Protein AF-C3YLA0-F1 (afdb_monomer)

InterPro domains:
  IPR001841 Zinc finger, RING-type [PS50089] (20-59)
  IPR001841 Zinc finger, RING-type [SM00184] (20-58)
  IPR013083 Zinc finger, RING/FYVE/PHD-type [G3DSA:3.30.40.10] (1-67)
  IPR017907 Zinc finger, RING-type, conserved site [PS00518] (35-44)
  IPR027370 Zinc finger, RING-type, eukaryotic [PF13445] (20-56)
  IPR047153 TRIM45/56/19-like [PTHR25462] (14-68)

Solvent-accessible surface area (backbone atoms only — not comparable to full-atom values): 4598 Å² total; per-residue (Å²): 141,84,82,93,84,89,85,86,82,83,80,73,73,67,70,71,77,50,41,12,89,82,82,70,40,70,53,53,67,64,42,73,44,98,83,76,47,62,32,23,47,65,59,52,51,57,46,37,74,77,46,77,38,54,38,89,88,76,65,45,78,43,83,72,83,81,75,127

Foldseek 3Di:
DDDDDDPPDPPPPPPCVQAAPQPRHGADCWDQFPVRDTHHPVSQVVCVVVPFSADPVPRDTGPDPPPD

Organism: Branchiostoma floridae (NCBI:txid7739)

Mean predicted aligned error: 11.19 Å

Sequence (68 aa):
MASATEQSFKQKILEEDLCCGICQETFRRPKALPCLHTFCEECLTETANLGDLCCPLCRREVPLPTDG

Nearest PDB structures (foldseek):
  8smz-assembly1_K  TM=9.227E-01  e=1.174E-04  Homo sapiens
  3fl2-assembly1_A  TM=9.336E-01  e=1.177E-03  Homo sapiens
  7l3l-assembly2_D  TM=8.566E-01  e=2.600E-03  Homo sapiens
  5vo0-assembly1_A  TM=8.108E-01  e=4.305E-03  Danio rerio
  5vo0-assembly1_D  TM=8.129E-01  e=7.128E-03  Danio rerio

pLDDT: mean 74.64, std 13.81, range [41.72, 90.62]

Radius of gyration: 17.69 Å; Cα contacts (8 Å, |Δi|>4): 69; chains: 1; bounding box: 38×19×64 Å

Secondary structure (DSSP, 8-state):
-----S--SSSSSSSSTTB-TTT-SB-SSEEE-TTS-EEEHHHHHHHHHTSS-B-TTT--B-------

Structure (mmCIF, N/CA/C/O backbone):
data_AF-C3YLA0-F1
#
_entry.id   AF-C3YLA0-F1
#
loop_
_atom_site.group_PDB
_atom_site.id
_atom_site.type_symbol
_atom_site.label_atom_id
_atom_site.label_alt_id
_atom_site.label_comp_id
_atom_site.label_asym_id
_atom_site.label_entity_id
_atom_site.label_seq_id
_atom_site.pdbx_PDB_ins_code
_atom_site.Cartn_x
_atom_site.Cartn_y
_atom_site.Cartn_z
_atom_site.occupancy
_atom_site.B_iso_or_equiv
_atom_site.auth_seq_id
_atom_site.auth_comp_id
_atom_site.auth_asym_id
_atom_site.auth_atom_id
_atom_site.pdbx_PDB_model_num
ATOM 1 N N . MET A 1 1 ? -27.353 -3.399 42.412 1.00 64.75 1 MET A N 1
ATOM 2 C CA . MET A 1 1 ? -25.910 -3.348 42.101 1.00 64.75 1 MET A CA 1
ATOM 3 C C . MET A 1 1 ? -25.572 -4.580 41.282 1.00 64.75 1 MET A C 1
ATOM 5 O O . MET A 1 1 ? -25.576 -5.663 41.847 1.00 64.75 1 MET A O 1
ATOM 9 N N . ALA A 1 2 ? -25.382 -4.440 39.970 1.00 52.22 2 ALA A N 1
ATOM 10 C CA . ALA A 1 2 ? -24.892 -5.519 39.117 1.00 52.22 2 ALA A CA 1
ATOM 11 C C . ALA A 1 2 ? -24.165 -4.918 37.904 1.00 52.22 2 ALA A C 1
ATOM 13 O O . ALA A 1 2 ? -24.776 -4.249 37.077 1.00 52.22 2 ALA A O 1
ATOM 14 N N . SER A 1 3 ? -22.856 -5.164 37.884 1.00 52.16 3 SER A N 1
ATOM 15 C CA . SER A 1 3 ? -22.025 -5.380 36.698 1.00 52.16 3 SER A CA 1
ATOM 16 C C . SER A 1 3 ? -21.785 -4.211 35.741 1.00 52.16 3 SER A C 1
ATOM 18 O O . SER A 1 3 ? -22.235 -4.191 34.601 1.00 52.16 3 SER A O 1
ATOM 20 N N . ALA A 1 4 ? -20.925 -3.294 36.183 1.00 67.88 4 ALA A N 1
ATOM 21 C CA . ALA A 1 4 ? -19.959 -2.666 35.292 1.00 67.88 4 ALA A CA 1
ATOM 22 C C . ALA A 1 4 ? -18.855 -3.694 34.996 1.00 67.88 4 ALA A C 1
ATOM 24 O O . ALA A 1 4 ? -18.140 -4.029 35.930 1.00 67.88 4 ALA A O 1
ATOM 25 N N . THR A 1 5 ? -18.776 -4.214 33.762 1.00 70.44 5 THR A N 1
ATOM 26 C CA . THR A 1 5 ? -17.558 -4.670 33.037 1.00 70.44 5 THR A CA 1
ATOM 27 C C . THR A 1 5 ? -17.912 -5.663 31.916 1.00 70.44 5 THR A C 1
ATOM 29 O O . THR A 1 5 ? -17.476 -6.805 31.943 1.00 70.44 5 THR A O 1
ATOM 32 N N . GLU A 1 6 ? -18.673 -5.252 30.901 1.00 61.59 6 GLU A N 1
ATOM 33 C CA . GLU A 1 6 ? -18.783 -6.021 29.640 1.00 61.59 6 GLU A CA 1
ATOM 34 C C . GLU A 1 6 ? -18.787 -5.094 28.417 1.00 61.59 6 GLU A C 1
ATOM 36 O O . GLU A 1 6 ? -19.501 -5.288 27.438 1.00 61.59 6 GLU A O 1
ATOM 41 N N . GLN A 1 7 ? -17.993 -4.024 28.476 1.00 60.16 7 GLN A N 1
ATOM 42 C CA . GLN A 1 7 ? -17.982 -3.005 27.429 1.00 60.16 7 GLN A CA 1
ATOM 43 C C . GLN A 1 7 ? -16.557 -2.535 27.136 1.00 60.16 7 GLN A C 1
ATOM 45 O O . GLN A 1 7 ? -16.256 -1.353 27.186 1.00 60.16 7 GLN A O 1
ATOM 50 N N . SER A 1 8 ? -15.641 -3.473 26.884 1.00 61.12 8 SER A N 1
ATOM 51 C CA . SER A 1 8 ? -14.289 -3.125 26.425 1.00 61.12 8 SER A CA 1
ATOM 52 C C . SER A 1 8 ? -13.616 -4.279 25.676 1.00 61.12 8 SER A C 1
ATOM 54 O O . SER A 1 8 ? -12.586 -4.798 26.088 1.00 61.12 8 SER A O 1
ATOM 56 N N . PHE A 1 9 ? -14.226 -4.736 24.578 1.00 59.34 9 PHE A N 1
ATOM 57 C CA . PHE A 1 9 ? -13.524 -5.599 23.608 1.00 59.34 9 PHE A CA 1
ATOM 58 C C . PHE A 1 9 ? -13.877 -5.314 22.138 1.00 59.34 9 PHE A C 1
ATOM 60 O O . PHE A 1 9 ? -13.414 -6.008 21.242 1.00 59.34 9 PHE A O 1
ATOM 67 N N . LYS A 1 10 ? -14.679 -4.278 21.853 1.00 53.75 10 LYS A N 1
ATOM 68 C CA . LYS A 1 10 ? -15.114 -3.944 20.482 1.00 53.75 10 LYS A CA 1
ATOM 69 C C . LYS A 1 10 ? -14.492 -2.679 19.888 1.00 53.75 10 LYS A C 1
ATOM 71 O O . LYS A 1 10 ? -14.838 -2.328 18.770 1.00 53.75 10 LYS A O 1
ATOM 76 N N . GLN A 1 11 ? -13.592 -1.998 20.599 1.00 54.38 11 GLN A N 1
ATOM 77 C CA . GLN A 1 11 ? -13.074 -0.699 20.144 1.00 54.38 11 GLN A CA 1
ATOM 78 C C . GLN A 1 11 ? -11.620 -0.700 19.670 1.00 54.38 11 GLN A C 1
ATOM 80 O O . GLN A 1 11 ? -11.178 0.326 19.188 1.00 54.38 11 GLN A O 1
ATOM 85 N N . LYS A 1 12 ? -10.888 -1.819 19.745 1.00 50.41 12 LYS A N 1
ATOM 86 C CA . LYS A 1 12 ? -9.503 -1.884 19.237 1.00 50.41 12 LYS A CA 1
ATOM 87 C C . LYS A 1 12 ? -9.335 -2.573 17.885 1.00 50.41 12 LYS A C 1
ATOM 89 O O . LYS A 1 12 ? -8.271 -2.480 17.304 1.00 50.41 12 LYS A O 1
ATOM 94 N N . ILE A 1 13 ? -10.369 -3.248 17.388 1.00 55.88 13 ILE A N 1
ATOM 95 C CA . ILE A 1 13 ? -10.241 -4.129 16.215 1.00 55.88 13 ILE A CA 1
ATOM 96 C C . ILE A 1 13 ? -10.409 -3.358 14.893 1.00 55.88 13 ILE A C 1
ATOM 98 O O . ILE A 1 13 ? -10.030 -3.856 13.851 1.00 55.88 13 ILE A O 1
ATOM 102 N N . LEU A 1 14 ? -10.948 -2.134 14.906 1.00 53.22 14 LEU A N 1
ATOM 103 C CA . LEU A 1 14 ? -11.299 -1.419 13.666 1.00 53.22 14 LEU A CA 1
ATOM 104 C C . LEU A 1 14 ? -10.239 -0.414 13.190 1.00 53.22 14 LEU A C 1
ATOM 106 O O . LEU A 1 14 ? -10.285 0.009 12.038 1.00 53.22 14 LEU A O 1
ATOM 110 N N . GLU A 1 15 ? -9.316 0.000 14.059 1.00 52.53 15 GLU A N 1
ATOM 111 C CA . GLU A 1 15 ? -8.309 1.018 13.715 1.00 52.53 15 GLU A CA 1
ATOM 112 C C . GLU A 1 15 ? -7.087 0.420 13.005 1.00 52.53 15 GLU A C 1
ATOM 114 O O . GLU A 1 15 ? -6.413 1.119 12.253 1.00 52.53 15 GLU A O 1
ATOM 119 N N . GLU A 1 16 ? -6.823 -0.875 13.187 1.00 54.16 16 GLU A N 1
ATOM 120 C CA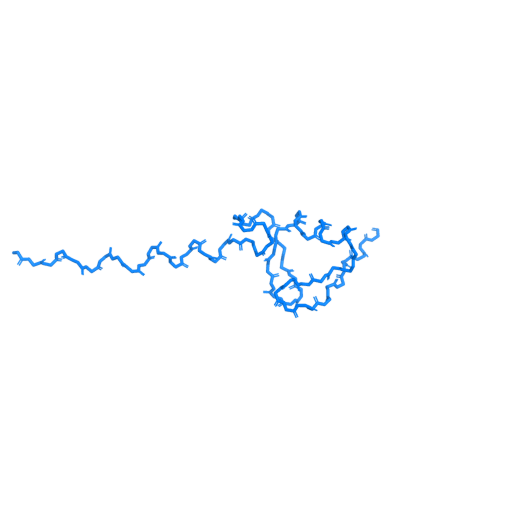 . GLU A 1 16 ? -5.663 -1.550 12.593 1.00 54.16 16 GLU A CA 1
ATOM 121 C C . GLU A 1 16 ? -5.909 -1.964 11.124 1.00 54.16 16 GLU A C 1
ATOM 123 O O . GLU A 1 16 ? -4.958 -2.098 10.357 1.00 54.16 16 GLU A O 1
ATOM 128 N N . ASP A 1 17 ? -7.172 -2.078 10.695 1.00 62.59 17 ASP A N 1
ATOM 129 C CA . ASP A 1 17 ? -7.554 -2.549 9.351 1.00 62.59 17 ASP A CA 1
ATOM 130 C C . ASP A 1 17 ? -7.598 -1.450 8.268 1.00 62.59 17 ASP A C 1
ATOM 132 O O . ASP A 1 17 ? -7.729 -1.749 7.079 1.00 62.59 17 ASP A O 1
ATOM 136 N N . LEU A 1 18 ? -7.496 -0.167 8.640 1.00 75.31 18 LEU A N 1
ATOM 137 C CA . LEU A 1 18 ? -7.577 0.971 7.705 1.00 75.31 18 LEU A CA 1
ATOM 138 C C . LEU A 1 18 ? -6.244 1.709 7.518 1.00 75.31 18 LEU A C 1
ATOM 140 O O . LEU A 1 18 ? -6.223 2.846 7.032 1.00 75.31 18 LEU A O 1
ATOM 144 N N . CYS A 1 19 ? -5.137 1.065 7.877 1.00 84.19 19 CYS A N 1
ATOM 145 C CA . CYS A 1 19 ? -3.797 1.626 7.772 1.00 84.19 19 CYS A CA 1
ATOM 146 C C . CYS A 1 19 ? -3.004 0.994 6.625 1.00 84.19 19 CYS A C 1
ATOM 148 O O . CYS A 1 19 ? -3.038 -0.210 6.379 1.00 84.19 19 CYS A O 1
ATOM 150 N N . CYS A 1 20 ? -2.244 1.820 5.917 1.00 86.69 20 CYS A N 1
ATOM 151 C CA . CYS A 1 20 ? -1.391 1.386 4.830 1.00 86.69 20 CYS A CA 1
ATOM 152 C C . CYS A 1 20 ? -0.146 0.674 5.350 1.00 86.69 20 CYS A C 1
ATOM 154 O O . CYS A 1 20 ? 0.633 1.255 6.091 1.00 86.69 20 CYS A O 1
ATOM 156 N N . GLY A 1 21 ? 0.120 -0.541 4.867 1.00 82.12 21 GLY A N 1
ATOM 157 C CA . GLY A 1 21 ? 1.336 -1.286 5.223 1.00 82.12 21 GLY A CA 1
ATOM 158 C C . GLY A 1 21 ? 2.660 -0.671 4.736 1.00 82.12 21 GLY A C 1
ATOM 159 O O . GLY A 1 21 ? 3.709 -1.232 5.026 1.00 82.12 21 GLY A O 1
ATOM 160 N N . ILE A 1 22 ? 2.629 0.443 3.989 1.00 85.94 22 ILE A N 1
ATOM 161 C CA . ILE A 1 22 ? 3.827 1.165 3.523 1.00 85.94 22 ILE A CA 1
ATOM 162 C C . ILE A 1 22 ? 4.111 2.368 4.429 1.00 85.94 22 ILE A C 1
ATOM 164 O O . ILE A 1 22 ? 5.158 2.416 5.067 1.00 85.94 22 ILE A O 1
ATOM 168 N N . CYS A 1 23 ? 3.182 3.328 4.518 1.00 88.75 23 CYS A N 1
ATOM 169 C CA . CYS A 1 23 ? 3.364 4.518 5.358 1.00 88.75 23 CYS A CA 1
ATOM 170 C C . CYS A 1 23 ? 2.920 4.331 6.816 1.00 88.75 23 CYS A C 1
ATOM 172 O O . CYS A 1 23 ? 3.192 5.199 7.634 1.00 88.75 23 CYS A O 1
ATOM 174 N N . GLN A 1 24 ? 2.249 3.222 7.148 1.00 85.56 24 GLN A N 1
ATOM 175 C CA . GLN A 1 24 ? 1.649 2.951 8.464 1.00 85.56 24 GLN A CA 1
ATOM 176 C C . GLN A 1 24 ? 0.644 4.026 8.923 1.00 85.56 24 GLN A C 1
ATOM 178 O O . GLN A 1 24 ? 0.294 4.096 10.097 1.00 85.56 24 GLN A O 1
ATOM 183 N N . GLU A 1 25 ? 0.143 4.840 7.991 1.00 86.88 25 GLU A N 1
ATOM 184 C CA . GLU A 1 25 ? -0.910 5.829 8.221 1.00 86.88 25 GLU A CA 1
ATOM 185 C C . GLU A 1 25 ? -2.252 5.349 7.662 1.00 86.88 25 GLU A C 1
ATOM 187 O O . GLU A 1 25 ? -2.311 4.417 6.858 1.00 86.88 25 GLU A O 1
ATOM 192 N N . THR A 1 26 ? -3.340 6.030 8.025 1.00 87.19 26 THR A N 1
ATOM 193 C CA . THR A 1 26 ? -4.667 5.807 7.439 1.00 87.19 26 THR A CA 1
ATOM 19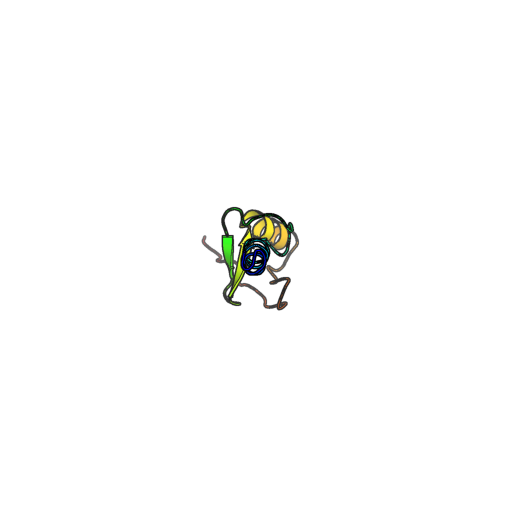4 C C . THR A 1 26 ? -4.626 5.888 5.911 1.00 87.19 26 THR A C 1
ATOM 196 O O . THR A 1 26 ? -4.014 6.797 5.347 1.00 87.19 26 THR A O 1
ATOM 199 N N . PHE A 1 27 ? -5.305 4.962 5.228 1.00 87.31 27 PHE A N 1
ATOM 200 C CA . PHE A 1 27 ? -5.327 4.908 3.767 1.00 87.31 27 PHE A CA 1
ATOM 201 C C . PHE A 1 27 ? -5.763 6.235 3.125 1.00 87.31 27 PHE A C 1
ATOM 203 O O . PHE A 1 27 ? -6.927 6.632 3.202 1.00 87.31 27 PHE A O 1
ATOM 210 N N . ARG A 1 28 ? -4.848 6.881 2.396 1.00 87.06 28 ARG A N 1
ATOM 211 C CA . ARG A 1 28 ? -5.134 8.037 1.538 1.00 87.06 28 ARG A CA 1
ATOM 212 C C . ARG A 1 28 ? -5.236 7.566 0.095 1.00 87.06 28 ARG A C 1
ATOM 214 O O . ARG A 1 28 ? -4.266 7.069 -0.472 1.00 87.06 28 ARG A O 1
ATOM 221 N N . ARG A 1 29 ? -6.437 7.678 -0.483 1.00 87.75 29 ARG A N 1
ATOM 222 C CA . ARG A 1 29 ? -6.772 7.154 -1.824 1.00 87.75 29 ARG A CA 1
ATOM 223 C C . ARG A 1 29 ? -6.339 5.682 -1.980 1.00 87.75 29 ARG A C 1
ATOM 225 O O . ARG A 1 29 ? -5.447 5.388 -2.775 1.00 87.75 29 ARG A O 1
ATOM 232 N N . PRO A 1 30 ? -6.938 4.762 -1.197 1.00 87.38 30 PRO A N 1
ATOM 233 C CA . PRO A 1 30 ? -6.600 3.347 -1.257 1.00 87.38 30 PRO A CA 1
ATOM 234 C C . PRO A 1 30 ? -6.787 2.788 -2.670 1.00 87.38 30 PRO A C 1
ATOM 236 O O . PRO A 1 30 ? -7.8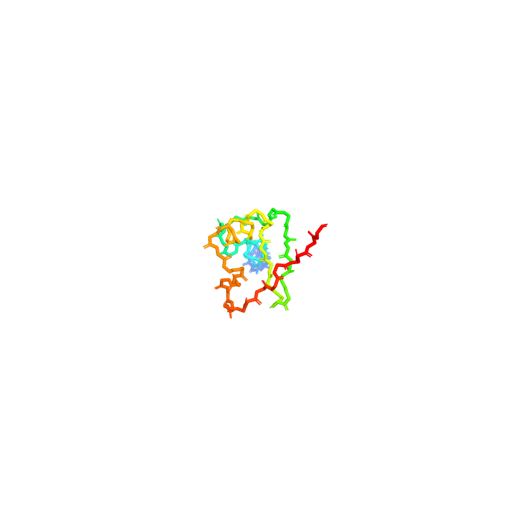66 2.889 -3.254 1.00 87.38 30 PRO A O 1
ATOM 239 N N . LYS A 1 31 ? -5.744 2.160 -3.202 1.00 85.06 31 LYS A N 1
ATOM 240 C CA . LYS A 1 31 ? -5.779 1.381 -4.437 1.00 85.06 31 LYS A CA 1
ATOM 241 C C . LYS A 1 31 ? -5.597 -0.086 -4.081 1.00 85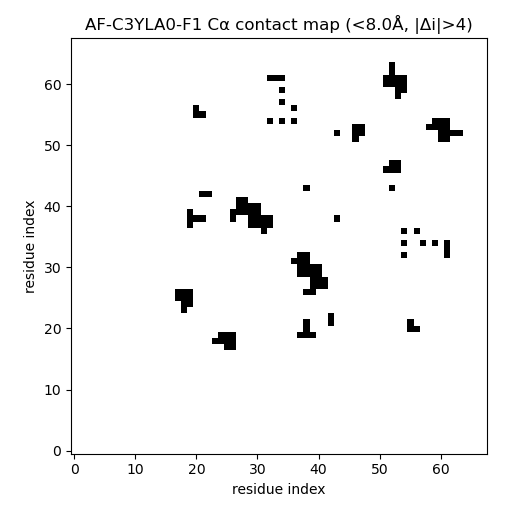.06 31 LYS A C 1
ATOM 243 O O . LYS A 1 31 ? -4.615 -0.458 -3.439 1.00 85.06 31 LYS A O 1
ATOM 248 N N . ALA A 1 32 ? -6.563 -0.902 -4.492 1.00 85.69 32 ALA A N 1
ATOM 249 C CA . ALA A 1 32 ? -6.488 -2.347 -4.364 1.00 85.69 32 ALA A CA 1
ATOM 250 C C . ALA A 1 32 ? -5.697 -2.924 -5.542 1.00 85.69 32 ALA A C 1
ATOM 252 O O . ALA A 1 32 ? -6.012 -2.675 -6.706 1.00 85.69 32 ALA A O 1
ATOM 253 N N . LEU A 1 33 ? -4.663 -3.692 -5.227 1.00 85.06 33 LEU A N 1
ATOM 254 C CA . LEU A 1 33 ? -3.844 -4.410 -6.193 1.00 85.06 33 LEU A CA 1
ATOM 255 C C . LEU A 1 33 ? -4.565 -5.696 -6.638 1.00 85.06 33 LEU A C 1
ATOM 257 O O . LEU A 1 33 ? -5.400 -6.220 -5.896 1.00 85.06 33 LEU A O 1
ATOM 261 N N . PRO A 1 34 ? -4.192 -6.298 -7.786 1.00 82.81 34 PRO A N 1
ATOM 262 C CA . PRO A 1 34 ? -4.721 -7.598 -8.223 1.00 82.81 34 PRO A CA 1
ATOM 263 C C . PRO A 1 34 ? -4.435 -8.732 -7.224 1.00 82.81 34 PRO A C 1
ATOM 265 O O . PRO A 1 34 ? -5.052 -9.792 -7.275 1.00 82.81 34 PRO A O 1
ATOM 268 N N . CYS A 1 35 ? -3.507 -8.520 -6.289 1.00 87.19 35 CYS A N 1
ATOM 269 C CA . CYS A 1 35 ? -3.235 -9.428 -5.185 1.00 87.19 35 CYS A CA 1
ATOM 270 C C . CYS A 1 35 ? -4.180 -9.270 -3.978 1.00 87.19 35 CYS A C 1
ATOM 272 O O . CYS A 1 35 ? -3.932 -9.928 -2.971 1.00 87.19 35 CYS A O 1
ATOM 274 N N . LEU A 1 36 ? -5.226 -8.437 -4.086 1.00 86.12 36 LEU A N 1
ATOM 275 C CA . LEU A 1 36 ? -6.205 -8.111 -3.037 1.00 86.12 36 LEU A CA 1
ATOM 276 C C . LEU A 1 36 ? -5.619 -7.384 -1.815 1.00 86.12 36 LEU A C 1
ATOM 278 O O . LEU A 1 36 ? -6.217 -7.396 -0.744 1.00 86.12 36 LEU A O 1
ATOM 282 N N . HIS A 1 37 ? -4.474 -6.721 -1.977 1.00 86.88 37 HIS A N 1
ATOM 283 C CA . HIS A 1 37 ? -3.919 -5.835 -0.955 1.00 86.88 37 HIS A CA 1
ATOM 284 C C . HIS A 1 37 ? -4.147 -4.375 -1.321 1.00 86.88 37 HIS A C 1
ATOM 286 O O . HIS A 1 37 ? -4.010 -3.990 -2.483 1.00 86.88 37 HIS A O 1
ATOM 292 N N . THR A 1 38 ? -4.451 -3.567 -0.314 1.00 87.00 38 THR A N 1
ATOM 293 C CA . THR A 1 38 ? -4.758 -2.148 -0.472 1.00 87.00 38 THR A CA 1
ATOM 294 C C . THR A 1 38 ? -3.612 -1.306 0.067 1.00 87.00 38 THR A C 1
ATOM 296 O O . THR A 1 38 ? -3.107 -1.571 1.154 1.00 87.00 38 THR A O 1
ATOM 299 N N . PHE A 1 39 ? -3.209 -0.279 -0.680 1.00 88.88 39 PHE A N 1
ATOM 300 C CA . PHE A 1 39 ? -2.191 0.694 -0.268 1.00 88.88 39 PHE A CA 1
ATOM 301 C C . PHE A 1 39 ? -2.576 2.100 -0.729 1.00 88.88 39 PHE A C 1
ATOM 303 O O . PHE A 1 39 ? -3.444 2.250 -1.587 1.00 88.88 39 PHE A O 1
ATOM 310 N N . CYS A 1 40 ? -1.945 3.137 -0.176 1.00 90.62 40 CYS A N 1
ATOM 311 C CA . CYS A 1 40 ? -2.144 4.504 -0.657 1.00 90.62 40 CYS A CA 1
ATOM 312 C C . CYS A 1 40 ? -1.643 4.640 -2.103 1.00 90.62 40 CYS A C 1
ATOM 314 O O . CYS A 1 40 ? -0.580 4.113 -2.436 1.00 90.62 40 CYS A O 1
ATOM 316 N N . GLU A 1 41 ? -2.374 5.377 -2.942 1.00 87.50 41 GLU A N 1
ATOM 317 C CA . GLU A 1 41 ? -1.961 5.684 -4.322 1.00 87.50 41 GLU A CA 1
ATOM 318 C C . GLU A 1 41 ? -0.553 6.300 -4.366 1.00 87.50 41 GLU A C 1
ATOM 320 O O . GLU A 1 41 ? 0.277 5.905 -5.183 1.00 87.50 41 GLU A O 1
ATOM 325 N N . GLU A 1 42 ? -0.263 7.203 -3.429 1.00 89.00 42 GLU A N 1
ATOM 326 C CA . GLU A 1 42 ? 1.039 7.861 -3.281 1.00 89.00 42 GLU A CA 1
ATOM 327 C C . GLU A 1 42 ? 2.147 6.849 -2.958 1.00 89.00 42 GLU A C 1
ATOM 329 O O . GLU A 1 4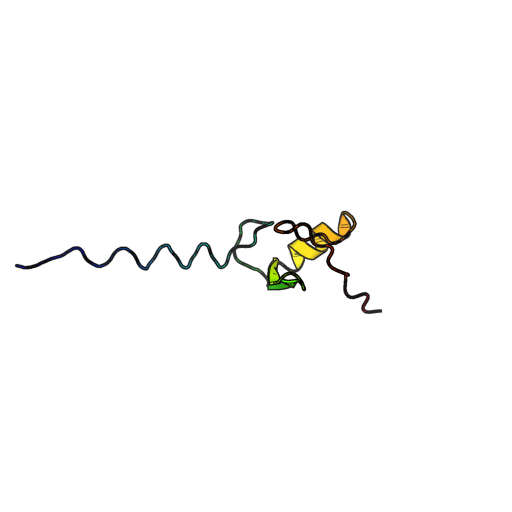2 ? 3.182 6.827 -3.617 1.00 89.00 42 GLU A O 1
ATOM 334 N N . CYS A 1 43 ? 1.905 5.940 -2.007 1.00 88.31 43 CYS A N 1
ATOM 335 C CA . CYS A 1 43 ? 2.868 4.903 -1.635 1.00 88.31 43 CYS A CA 1
ATOM 336 C C . CYS A 1 43 ? 3.159 3.931 -2.785 1.00 88.31 43 CYS A C 1
ATOM 338 O O . CYS A 1 43 ? 4.294 3.488 -2.950 1.00 88.31 43 CYS A O 1
ATOM 340 N N . LEU A 1 44 ? 2.144 3.593 -3.582 1.00 84.12 44 LEU A N 1
ATOM 341 C CA . LEU A 1 44 ? 2.322 2.751 -4.764 1.00 84.12 44 LEU A CA 1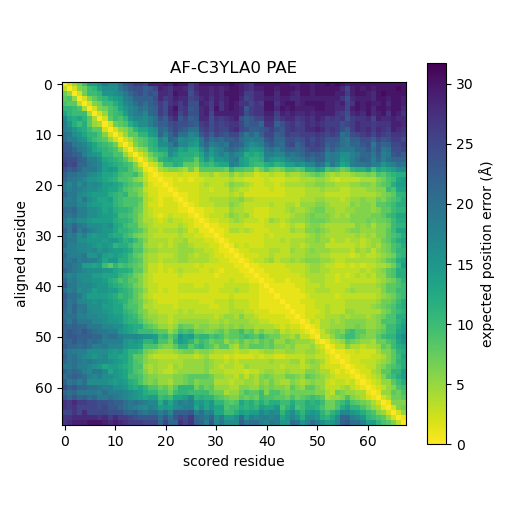
ATOM 342 C C . LEU A 1 44 ? 3.094 3.475 -5.861 1.00 84.12 44 LEU A C 1
ATOM 344 O O . LEU A 1 44 ? 3.959 2.867 -6.480 1.00 84.12 44 LEU A O 1
ATOM 348 N N . THR A 1 45 ? 2.822 4.762 -6.064 1.00 84.81 45 THR A N 1
ATOM 349 C CA . THR A 1 45 ? 3.537 5.599 -7.038 1.00 84.81 45 THR A CA 1
ATOM 350 C C . THR A 1 45 ? 5.016 5.717 -6.673 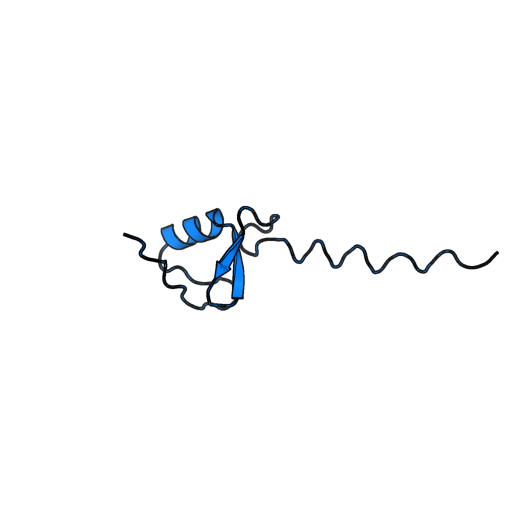1.00 84.81 45 THR A C 1
ATOM 352 O O . THR A 1 45 ? 5.874 5.492 -7.518 1.00 84.81 45 THR A O 1
ATOM 355 N N . GLU A 1 46 ? 5.330 5.966 -5.400 1.00 85.62 46 GLU A N 1
ATOM 356 C CA . GLU A 1 46 ? 6.712 5.991 -4.902 1.00 85.62 46 GLU A CA 1
ATOM 357 C C . GLU A 1 46 ? 7.411 4.636 -5.068 1.00 85.62 46 GLU A C 1
ATOM 359 O O . GLU A 1 46 ? 8.563 4.571 -5.490 1.00 85.62 46 GLU A O 1
ATOM 364 N N . THR A 1 47 ? 6.700 3.536 -4.798 1.00 80.94 47 THR A N 1
ATOM 365 C CA . THR A 1 47 ? 7.242 2.182 -4.993 1.00 80.94 47 THR A CA 1
ATOM 366 C C . THR A 1 47 ? 7.506 1.894 -6.475 1.00 80.94 47 THR A C 1
ATOM 368 O O . THR A 1 47 ? 8.528 1.302 -6.803 1.00 80.94 47 THR A O 1
ATOM 371 N N . ALA A 1 48 ? 6.629 2.352 -7.372 1.00 79.25 48 ALA A N 1
ATOM 372 C CA . ALA A 1 48 ? 6.812 2.246 -8.820 1.00 79.25 48 ALA A CA 1
ATOM 373 C C . ALA A 1 48 ? 7.975 3.103 -9.342 1.00 79.25 48 ALA A C 1
ATOM 375 O O . ALA A 1 48 ? 8.669 2.706 -10.271 1.00 79.25 48 ALA A O 1
ATOM 376 N N . ASN A 1 49 ? 8.224 4.271 -8.743 1.00 77.56 49 ASN A N 1
ATOM 377 C CA . ASN A 1 49 ? 9.364 5.115 -9.113 1.00 77.56 49 ASN A CA 1
ATOM 378 C C . ASN A 1 49 ? 10.709 4.445 -8.788 1.00 77.56 49 ASN A C 1
ATOM 380 O O . ASN A 1 49 ? 11.713 4.722 -9.443 1.00 77.56 49 ASN A O 1
ATOM 384 N N . LEU A 1 50 ? 10.734 3.563 -7.785 1.00 74.31 50 LEU A N 1
ATOM 385 C CA . LEU A 1 50 ? 11.919 2.802 -7.386 1.00 74.31 50 LEU A CA 1
ATOM 386 C C . LEU A 1 50 ? 12.177 1.566 -8.272 1.00 74.31 50 LEU A C 1
ATOM 388 O O . LEU A 1 50 ? 13.260 0.988 -8.174 1.00 74.31 50 LEU A O 1
ATOM 392 N N . GLY A 1 51 ? 11.232 1.165 -9.135 1.00 75.06 51 GLY A N 1
ATOM 393 C CA . GLY A 1 51 ? 11.372 0.020 -10.042 1.00 75.06 51 GLY A CA 1
ATOM 394 C C . GLY A 1 51 ? 10.063 -0.745 -10.267 1.00 75.06 51 GLY A C 1
ATOM 395 O O . GLY A 1 51 ? 8.992 -0.157 -10.399 1.00 75.06 51 GLY A O 1
ATOM 396 N N . ASP A 1 52 ? 10.143 -2.077 -10.327 1.00 74.12 52 ASP A N 1
ATOM 397 C CA . ASP A 1 52 ? 8.971 -2.936 -10.507 1.00 74.12 52 ASP A CA 1
ATOM 398 C C . ASP A 1 52 ? 7.955 -2.742 -9.369 1.00 74.12 52 ASP A C 1
ATOM 400 O O . ASP A 1 52 ? 8.293 -2.819 -8.182 1.00 74.12 52 ASP A O 1
ATOM 404 N N . LEU A 1 53 ? 6.684 -2.514 -9.721 1.00 77.00 53 LEU A N 1
ATOM 405 C CA . LEU A 1 53 ? 5.606 -2.359 -8.744 1.00 77.00 53 LEU A CA 1
ATOM 406 C C . LEU A 1 53 ? 5.323 -3.71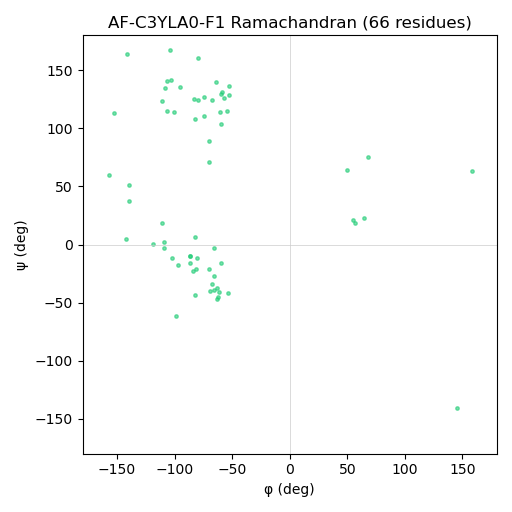6 -8.073 1.00 77.00 53 LEU A C 1
ATOM 408 O O . LEU A 1 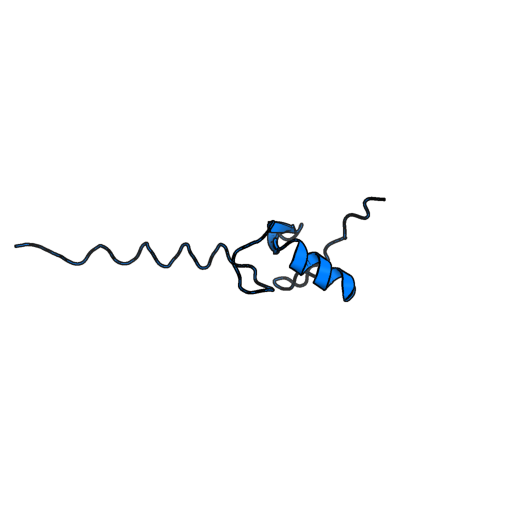53 ? 4.486 -4.503 -8.511 1.00 77.00 53 LEU A O 1
ATOM 412 N N . CYS A 1 54 ? 6.025 -3.994 -6.979 1.00 81.62 54 CYS A N 1
ATOM 413 C CA . CYS A 1 54 ? 5.872 -5.208 -6.185 1.00 81.62 54 CYS A CA 1
ATOM 414 C C . CYS A 1 54 ? 4.927 -4.962 -5.007 1.00 81.62 54 CYS A C 1
ATOM 416 O O . CYS A 1 54 ? 5.088 -3.993 -4.265 1.00 81.62 54 CYS A O 1
ATOM 418 N N . CYS A 1 55 ? 3.995 -5.877 -4.735 1.00 84.94 55 CYS A N 1
ATOM 419 C CA . CYS A 1 55 ? 3.257 -5.821 -3.475 1.00 84.94 55 CYS A CA 1
ATOM 420 C C . CYS A 1 55 ? 4.195 -6.123 -2.284 1.00 84.94 55 CYS A C 1
ATOM 422 O O . CYS A 1 55 ? 4.757 -7.216 -2.242 1.00 84.94 55 CYS A O 1
ATOM 424 N N . PRO A 1 56 ? 4.324 -5.254 -1.264 1.00 79.12 56 PRO A N 1
ATOM 425 C CA . PRO A 1 56 ? 5.219 -5.505 -0.127 1.00 79.12 56 PRO A CA 1
ATOM 426 C C . PRO A 1 56 ? 4.732 -6.632 0.799 1.00 79.12 56 PRO A C 1
ATOM 428 O O . PRO A 1 56 ? 5.535 -7.236 1.504 1.00 79.12 56 PRO A O 1
ATOM 431 N N . LEU A 1 57 ? 3.432 -6.951 0.775 1.00 80.88 57 LEU A N 1
ATOM 432 C CA . LEU A 1 57 ? 2.831 -7.987 1.626 1.00 80.88 57 LEU A CA 1
ATOM 433 C C . LEU A 1 57 ? 3.010 -9.394 1.048 1.00 80.88 57 LEU A C 1
ATOM 435 O O . LEU A 1 57 ? 3.351 -10.325 1.770 1.00 80.88 57 LEU A O 1
ATOM 439 N N . CYS A 1 58 ? 2.799 -9.562 -0.260 1.00 86.25 58 CYS A N 1
ATOM 440 C CA . CYS A 1 58 ? 2.836 -10.879 -0.905 1.00 86.25 58 CYS A CA 1
ATOM 441 C C . CYS A 1 58 ? 3.905 -11.028 -1.989 1.00 86.25 58 CYS A C 1
ATOM 443 O O . CYS A 1 58 ? 3.991 -12.090 -2.602 1.00 86.25 58 CYS A O 1
ATOM 445 N N . ARG A 1 59 ? 4.704 -9.982 -2.241 1.00 81.81 59 ARG A N 1
ATOM 446 C CA . ARG A 1 59 ? 5.751 -9.919 -3.280 1.00 81.81 59 ARG A CA 1
ATOM 447 C C . ARG A 1 59 ? 5.254 -10.243 -4.686 1.00 81.81 59 ARG A C 1
ATOM 449 O O . ARG A 1 59 ? 6.032 -10.621 -5.552 1.00 81.81 59 ARG A O 1
ATOM 456 N N . ARG A 1 60 ? 3.946 -10.116 -4.905 1.00 82.31 60 ARG A N 1
ATOM 457 C CA . ARG A 1 60 ? 3.329 -10.349 -6.203 1.00 82.31 60 ARG A CA 1
ATOM 458 C C . ARG A 1 60 ? 3.559 -9.105 -7.054 1.00 82.31 60 ARG A C 1
ATOM 460 O O . ARG A 1 60 ? 3.221 -8.003 -6.615 1.00 82.31 60 ARG A O 1
ATOM 467 N N . GLU A 1 61 ? 4.159 -9.299 -8.222 1.00 78.88 61 GLU A N 1
ATOM 468 C CA . GLU A 1 61 ? 4.314 -8.250 -9.223 1.00 78.88 61 GLU A CA 1
ATOM 469 C C . GLU A 1 61 ? 2.934 -7.741 -9.615 1.00 78.88 61 GLU A C 1
ATOM 471 O O . GLU A 1 61 ? 1.999 -8.512 -9.864 1.00 78.88 61 GLU A O 1
ATOM 476 N N . VAL A 1 62 ? 2.796 -6.427 -9.607 1.00 75.88 62 VAL A N 1
ATOM 477 C CA . VAL A 1 62 ? 1.595 -5.761 -10.054 1.00 75.88 62 VAL A CA 1
ATOM 478 C C . VAL A 1 62 ? 1.929 -5.126 -11.385 1.00 75.88 62 VAL A C 1
ATOM 480 O O . VAL A 1 62 ? 2.763 -4.223 -11.424 1.00 75.88 62 VAL A O 1
ATOM 483 N N . PRO A 1 63 ? 1.300 -5.578 -12.482 1.00 67.12 63 PRO A N 1
ATOM 484 C CA . PRO A 1 63 ? 1.434 -4.870 -13.735 1.00 67.12 63 PRO A CA 1
ATOM 485 C C . PRO A 1 63 ? 0.890 -3.465 -13.494 1.00 67.12 63 PRO A C 1
ATOM 487 O O . PRO A 1 63 ? -0.292 -3.298 -13.178 1.00 67.12 63 PRO A O 1
ATOM 490 N N . LEU A 1 64 ? 1.765 -2.461 -13.573 1.00 62.56 64 LEU A N 1
ATOM 491 C CA . LEU A 1 64 ? 1.314 -1.081 -13.645 1.00 62.56 64 LEU A CA 1
ATOM 492 C C . LEU A 1 64 ? 0.316 -1.026 -14.804 1.00 62.56 64 LEU A C 1
ATOM 494 O O . LEU A 1 64 ? 0.643 -1.536 -15.883 1.00 62.56 64 LEU A O 1
ATOM 498 N N . PRO A 1 65 ? -0.900 -0.486 -14.607 1.00 56.19 65 PRO A N 1
ATOM 499 C CA . PRO A 1 65 ? -1.737 -0.170 -15.742 1.00 56.19 65 PRO A CA 1
ATOM 500 C C . PRO A 1 65 ? -0.933 0.827 -16.572 1.00 56.19 65 PRO A C 1
ATOM 502 O O . PRO A 1 65 ? -0.742 1.978 -16.189 1.00 56.19 65 PRO A O 1
ATOM 505 N N . THR A 1 66 ? -0.369 0.323 -17.663 1.00 48.69 66 THR A N 1
ATOM 506 C CA . THR A 1 66 ? 0.214 1.093 -18.751 1.00 48.69 66 THR A CA 1
ATOM 507 C C . THR A 1 66 ? -0.960 1.751 -19.457 1.00 48.69 66 THR A C 1
ATOM 509 O O . THR A 1 66 ? -1.382 1.320 -20.523 1.00 48.69 66 THR A O 1
ATOM 512 N N . ASP A 1 67 ? -1.574 2.728 -18.797 1.00 45.81 67 ASP A N 1
ATOM 513 C CA . ASP A 1 67 ? -2.554 3.588 -19.441 1.00 45.81 67 ASP A CA 1
ATOM 514 C C . ASP A 1 67 ? -1.749 4.665 -20.174 1.00 45.81 67 ASP A C 1
ATOM 516 O O . ASP A 1 67 ? -1.028 5.449 -19.548 1.00 45.81 67 ASP A O 1
ATOM 520 N N . GLY A 1 68 ? -1.744 4.546 -21.504 1.00 41.72 68 GLY A N 1
ATOM 521 C CA . GLY A 1 68 ? -1.067 5.448 -22.435 1.00 41.72 68 GLY A CA 1
ATOM 522 C C . GLY A 1 68 ? -1.825 6.733 -22.726 1.00 41.72 68 GLY A C 1
ATOM 523 O O . GLY A 1 68 ? -2.951 6.916 -22.218 1.00 41.72 68 GLY A O 1
#